Protein AF-Q01TP7-F1 (afdb_monomer)

Radius of gyration: 24.23 Å; Cα contacts (8 Å, |Δi|>4): 105; chains: 1; bounding box: 44×44×57 Å

Structure (mmCIF, N/CA/C/O backbone):
data_AF-Q01TP7-F1
#
_entry.id   AF-Q01TP7-F1
#
loop_
_atom_site.group_PDB
_atom_site.id
_atom_site.type_symbol
_atom_site.label_atom_id
_atom_site.label_alt_id
_atom_site.label_comp_id
_atom_site.label_asym_id
_atom_site.label_entity_id
_atom_site.label_seq_id
_atom_site.pdbx_PDB_ins_code
_atom_site.Cartn_x
_atom_site.Cartn_y
_atom_site.Cartn_z
_atom_site.occupancy
_atom_site.B_iso_or_equiv
_atom_site.auth_seq_id
_atom_site.auth_comp_id
_atom_site.auth_asym_id
_atom_site.auth_atom_id
_atom_site.pdbx_PDB_model_num
ATOM 1 N N . MET A 1 1 ? 13.431 8.227 10.861 1.00 66.69 1 MET A N 1
ATOM 2 C CA . MET A 1 1 ? 12.787 6.907 11.035 1.00 66.69 1 MET A CA 1
ATOM 3 C C . MET A 1 1 ? 12.420 6.393 9.653 1.00 66.69 1 MET A C 1
ATOM 5 O O . MET A 1 1 ? 11.859 7.187 8.902 1.00 66.69 1 MET A O 1
ATOM 9 N N . PRO A 1 2 ? 12.784 5.154 9.278 1.00 75.94 2 PRO A N 1
ATOM 10 C CA . PRO A 1 2 ? 12.404 4.605 7.983 1.00 75.94 2 PRO A CA 1
ATOM 11 C C . PRO A 1 2 ? 10.888 4.394 7.929 1.00 75.94 2 PRO A C 1
ATOM 13 O O . PRO A 1 2 ? 10.296 3.895 8.883 1.00 75.94 2 PRO A O 1
ATOM 16 N N . SER A 1 3 ? 10.268 4.821 6.833 1.00 82.00 3 SER A N 1
ATOM 17 C CA . SER A 1 3 ? 8.845 4.615 6.556 1.00 82.00 3 SER A CA 1
ATOM 18 C C . SER A 1 3 ? 8.682 3.475 5.560 1.00 82.00 3 SER A C 1
ATOM 20 O O . SER A 1 3 ? 9.583 3.215 4.757 1.00 82.00 3 SER A O 1
ATOM 22 N N . SER A 1 4 ? 7.543 2.789 5.623 1.00 88.38 4 SER A N 1
ATOM 23 C CA . SER A 1 4 ? 7.193 1.824 4.587 1.00 88.38 4 SER A CA 1
ATOM 24 C C . SER A 1 4 ? 6.818 2.589 3.320 1.00 88.38 4 SER A C 1
ATOM 26 O O . SER A 1 4 ? 6.060 3.557 3.362 1.00 88.38 4 SER A O 1
ATOM 28 N N . CYS A 1 5 ? 7.415 2.205 2.204 1.00 89.12 5 CYS A N 1
ATOM 29 C CA . CYS A 1 5 ? 7.288 2.862 0.919 1.00 89.12 5 CYS A CA 1
ATOM 30 C C . CYS A 1 5 ? 7.004 1.809 -0.145 1.00 89.12 5 CYS A C 1
ATOM 32 O O . CYS A 1 5 ? 7.598 0.734 -0.153 1.00 89.12 5 CYS A O 1
ATOM 34 N N . LYS A 1 6 ? 6.159 2.155 -1.105 1.00 90.88 6 LYS A N 1
ATOM 35 C CA . LYS A 1 6 ? 5.834 1.328 -2.252 1.00 90.88 6 LYS A CA 1
ATOM 36 C C . LYS A 1 6 ? 6.473 1.908 -3.510 1.00 90.88 6 LYS A C 1
ATOM 38 O O . LYS A 1 6 ? 6.091 2.984 -3.972 1.00 90.88 6 LYS A O 1
ATOM 43 N N . GLY A 1 7 ? 7.460 1.208 -4.055 1.00 89.12 7 GLY A N 1
ATOM 44 C CA . GLY A 1 7 ? 8.061 1.511 -5.351 1.00 89.12 7 GLY A CA 1
ATOM 45 C C . GLY A 1 7 ? 7.282 0.819 -6.464 1.00 89.12 7 GLY A C 1
ATOM 46 O O . GLY A 1 7 ? 6.994 -0.367 -6.356 1.00 89.12 7 GLY A O 1
ATOM 47 N N . SER A 1 8 ? 6.936 1.529 -7.533 1.00 89.56 8 SER A N 1
ATOM 48 C CA . SER A 1 8 ? 6.274 0.946 -8.702 1.00 89.56 8 SER A CA 1
ATOM 49 C C . SER A 1 8 ? 6.783 1.531 -10.010 1.00 89.56 8 SER A C 1
ATOM 51 O O . SER A 1 8 ? 7.096 2.721 -10.096 1.00 89.56 8 SER A O 1
ATOM 53 N N . PHE A 1 9 ? 6.843 0.701 -11.044 1.00 86.88 9 PHE A N 1
ATOM 54 C CA . PHE A 1 9 ? 7.092 1.137 -12.412 1.00 86.88 9 PHE A CA 1
ATOM 55 C C . PHE A 1 9 ? 6.200 0.349 -13.368 1.00 86.88 9 PHE A C 1
ATOM 57 O O . PHE A 1 9 ? 5.778 -0.765 -13.064 1.00 86.88 9 PHE A O 1
ATOM 64 N N . THR A 1 10 ? 5.900 0.945 -14.516 1.00 84.44 10 THR A N 1
ATOM 65 C CA . THR A 1 10 ? 5.171 0.275 -15.592 1.00 84.44 10 THR A CA 1
ATOM 66 C C . THR A 1 10 ? 6.160 -0.086 -16.683 1.00 84.44 10 THR A C 1
ATOM 68 O O . THR A 1 10 ? 6.968 0.754 -17.083 1.00 84.44 10 THR A O 1
ATOM 71 N N . ASP A 1 11 ? 6.119 -1.334 -17.125 1.00 80.94 11 ASP A N 1
ATOM 72 C CA . ASP A 1 11 ? 6.998 -1.824 -18.170 1.00 80.94 11 ASP A CA 1
ATOM 73 C C . ASP A 1 11 ? 6.483 -1.537 -19.591 1.00 80.94 11 ASP A C 1
ATOM 75 O O . ASP A 1 11 ? 5.431 -0.926 -19.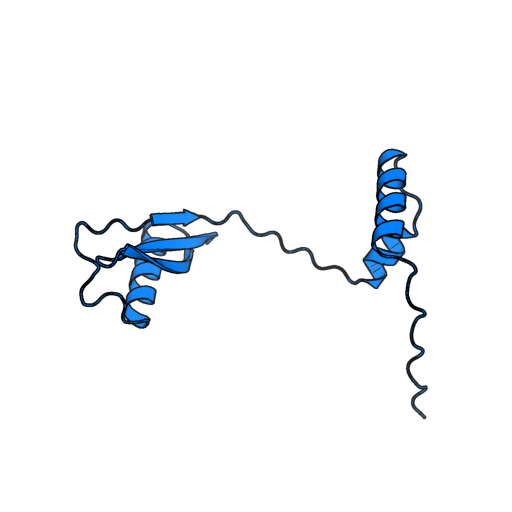791 1.00 80.94 11 ASP A O 1
ATOM 79 N N . THR A 1 12 ? 7.244 -1.969 -20.598 1.00 78.44 12 THR A N 1
ATOM 80 C CA . THR A 1 12 ? 6.921 -1.766 -22.018 1.00 78.44 12 THR A CA 1
ATOM 81 C C . THR A 1 12 ? 5.709 -2.566 -22.503 1.00 78.44 12 THR A C 1
ATOM 83 O O . THR A 1 12 ? 5.103 -2.180 -23.499 1.00 78.44 12 THR A O 1
ATOM 86 N N . ALA A 1 13 ? 5.325 -3.637 -21.806 1.00 81.88 13 ALA A N 1
ATOM 87 C CA . ALA A 1 13 ? 4.097 -4.392 -22.044 1.00 81.88 13 ALA A CA 1
ATOM 88 C C . ALA A 1 13 ? 2.883 -3.787 -21.307 1.00 81.88 13 ALA A C 1
ATOM 90 O O . ALA A 1 13 ? 1.772 -4.306 -21.414 1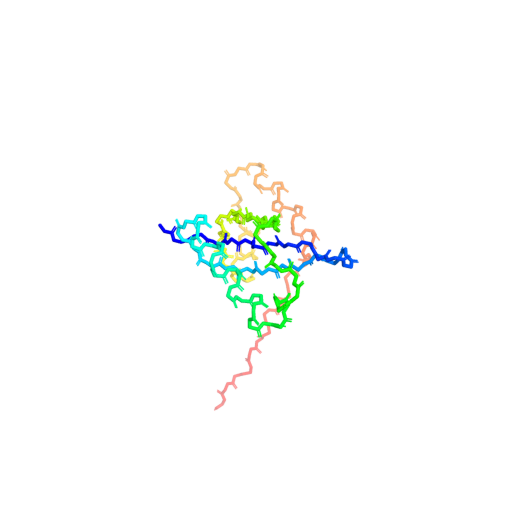.00 81.88 13 ALA A O 1
ATOM 91 N N . GLY A 1 14 ? 3.073 -2.685 -20.569 1.00 80.69 14 GLY A N 1
ATOM 92 C CA . GLY A 1 14 ? 2.025 -2.010 -19.808 1.00 80.69 14 GLY A CA 1
ATOM 93 C C . GLY A 1 14 ? 1.738 -2.642 -18.443 1.00 80.69 14 GLY A C 1
ATOM 94 O O . GLY A 1 14 ? 0.778 -2.241 -17.780 1.00 80.69 14 GLY A O 1
ATOM 95 N N . VAL A 1 15 ? 2.548 -3.602 -17.987 1.00 84.31 15 VAL A N 1
ATOM 96 C CA . VAL A 1 15 ? 2.359 -4.246 -16.680 1.00 84.31 15 VAL A CA 1
ATOM 97 C C . VAL A 1 15 ? 3.008 -3.393 -15.593 1.00 84.31 15 VAL A C 1
ATOM 99 O O . VAL A 1 15 ? 4.131 -2.912 -15.739 1.00 84.31 15 VAL A O 1
ATOM 102 N N . THR A 1 16 ? 2.287 -3.167 -14.492 1.00 87.31 16 THR A N 1
ATOM 103 C CA . THR A 1 16 ? 2.804 -2.396 -13.353 1.00 87.31 16 THR A CA 1
ATOM 104 C C . THR A 1 16 ? 3.397 -3.322 -12.304 1.00 87.31 16 THR A C 1
ATOM 106 O O . THR A 1 16 ? 2.678 -4.049 -11.619 1.00 87.31 16 THR A O 1
ATOM 109 N N . HIS A 1 17 ? 4.711 -3.238 -12.139 1.00 87.12 17 HIS A N 1
ATOM 110 C CA . HIS A 1 17 ? 5.460 -3.954 -11.115 1.00 87.12 17 HIS A CA 1
ATOM 111 C C . HIS A 1 17 ? 5.550 -3.105 -9.869 1.00 87.12 17 HIS A C 1
ATOM 113 O O . HIS A 1 17 ? 5.749 -1.892 -9.944 1.00 87.12 17 HIS A O 1
ATOM 119 N N . THR A 1 18 ? 5.384 -3.736 -8.713 1.00 90.69 18 THR A N 1
ATOM 120 C CA . THR A 1 18 ? 5.345 -3.025 -7.441 1.00 90.69 18 THR A CA 1
ATOM 121 C C . THR A 1 18 ? 6.083 -3.793 -6.355 1.00 90.69 18 THR A C 1
ATOM 123 O O . THR A 1 18 ? 5.965 -5.010 -6.268 1.00 90.69 18 THR A O 1
ATOM 126 N N . VAL A 1 19 ? 6.803 -3.067 -5.504 1.00 90.88 19 VAL A N 1
ATOM 127 C CA . VAL A 1 19 ? 7.559 -3.588 -4.365 1.00 90.88 19 VAL A CA 1
ATOM 128 C C . VAL A 1 19 ? 7.338 -2.708 -3.138 1.00 90.88 19 VAL A C 1
ATOM 130 O O . VAL A 1 19 ? 7.260 -1.487 -3.261 1.00 90.88 19 VAL A O 1
ATOM 133 N N . SER A 1 20 ? 7.261 -3.319 -1.957 1.00 91.75 20 SER A N 1
ATOM 134 C CA . SER A 1 20 ? 7.283 -2.607 -0.676 1.00 91.75 20 SER A CA 1
ATOM 135 C C . SER A 1 20 ? 8.690 -2.648 -0.077 1.00 91.75 20 SER A C 1
ATOM 137 O O . SER A 1 20 ? 9.302 -3.709 0.015 1.00 91.75 20 SER A O 1
ATOM 139 N N . VAL A 1 21 ? 9.203 -1.488 0.325 1.00 91.94 21 VAL A N 1
ATOM 140 C CA . VAL A 1 21 ? 10.533 -1.289 0.913 1.00 91.94 21 VAL A CA 1
ATOM 141 C C . VAL A 1 21 ? 10.425 -0.411 2.156 1.00 91.94 21 VAL A C 1
ATOM 143 O O . VAL A 1 21 ? 9.526 0.417 2.260 1.00 91.94 21 VAL A O 1
ATOM 146 N N . SER A 1 22 ? 11.357 -0.555 3.091 1.00 92.19 22 SER A N 1
ATOM 147 C CA . SER A 1 22 ? 11.477 0.347 4.241 1.00 92.19 22 SER A CA 1
ATOM 148 C C . SER A 1 22 ? 12.663 1.273 4.017 1.00 92.19 22 SER A C 1
ATOM 150 O O . SER A 1 22 ? 13.779 0.791 3.856 1.00 92.19 22 SER A O 1
ATOM 152 N N . ALA A 1 23 ? 12.434 2.586 3.999 1.00 90.44 23 ALA A N 1
ATOM 153 C CA . ALA A 1 23 ? 13.474 3.566 3.688 1.00 90.44 23 ALA A CA 1
ATOM 154 C C . ALA A 1 23 ? 13.293 4.870 4.471 1.00 90.44 23 ALA A C 1
ATOM 156 O O . ALA A 1 23 ? 12.176 5.291 4.770 1.00 90.44 23 ALA A O 1
ATOM 157 N N . ALA A 1 24 ? 14.398 5.534 4.791 1.00 88.62 24 ALA A N 1
ATOM 158 C CA . ALA A 1 24 ? 14.434 6.836 5.446 1.00 88.62 24 ALA A CA 1
ATOM 159 C C . ALA A 1 24 ? 14.436 8.014 4.456 1.00 88.62 24 ALA A C 1
ATOM 161 O O . ALA A 1 24 ? 14.262 9.157 4.879 1.00 88.62 24 ALA A O 1
ATOM 162 N N . SER A 1 25 ? 14.610 7.767 3.152 1.00 89.56 25 SER A N 1
ATOM 163 C CA . SER A 1 25 ? 14.557 8.802 2.112 1.00 89.56 25 SER A CA 1
ATOM 164 C C . SER A 1 25 ? 13.980 8.297 0.785 1.00 89.56 25 SER A C 1
ATOM 166 O O . SER A 1 25 ? 13.934 7.094 0.528 1.00 89.56 25 SER A O 1
ATOM 168 N N . LEU A 1 26 ? 13.589 9.232 -0.091 1.00 89.19 26 LEU A N 1
ATOM 169 C CA . LEU A 1 26 ? 13.136 8.930 -1.455 1.00 89.19 26 LEU A CA 1
ATOM 170 C C . LEU A 1 26 ? 14.196 8.159 -2.258 1.00 89.19 26 LEU A C 1
ATOM 172 O O . LEU A 1 26 ? 13.869 7.185 -2.930 1.00 89.19 26 LEU A O 1
ATOM 176 N N . TYR A 1 27 ? 15.458 8.589 -2.187 1.00 92.38 27 TYR A N 1
ATOM 177 C CA . TYR A 1 27 ? 16.548 7.973 -2.947 1.00 92.38 27 TYR A CA 1
ATOM 178 C C . TYR A 1 27 ? 16.891 6.576 -2.437 1.00 92.38 27 TYR A C 1
ATOM 180 O O . TYR A 1 27 ? 17.136 5.676 -3.235 1.00 92.38 27 TYR A O 1
ATOM 188 N N . GLU A 1 28 ? 16.847 6.373 -1.122 1.00 92.38 28 GLU A N 1
ATOM 189 C CA . GLU A 1 28 ? 17.013 5.050 -0.522 1.00 92.38 28 GLU A CA 1
ATOM 190 C C . GLU A 1 28 ? 15.864 4.115 -0.922 1.00 92.38 28 GLU A C 1
ATOM 192 O O . GLU A 1 28 ? 16.118 3.003 -1.375 1.00 92.38 28 GLU A O 1
ATOM 197 N N . ALA A 1 29 ? 14.610 4.584 -0.862 1.00 92.25 29 ALA A N 1
ATOM 198 C CA . ALA A 1 29 ? 13.454 3.818 -1.331 1.00 92.25 29 ALA A CA 1
ATOM 199 C C . ALA A 1 29 ? 13.586 3.441 -2.813 1.00 92.25 29 ALA A C 1
ATOM 201 O O . ALA A 1 29 ? 13.291 2.311 -3.197 1.00 92.25 29 ALA A O 1
ATOM 202 N N . ALA A 1 30 ? 14.055 4.374 -3.646 1.00 90.88 30 ALA A N 1
ATOM 203 C CA . ALA A 1 30 ? 14.276 4.136 -5.065 1.00 90.88 30 ALA A CA 1
ATOM 204 C C . ALA A 1 30 ? 15.376 3.092 -5.310 1.00 90.88 30 ALA A C 1
ATOM 206 O O . ALA A 1 30 ? 15.175 2.164 -6.092 1.00 90.88 30 ALA A O 1
ATOM 207 N N . ALA A 1 31 ? 16.513 3.208 -4.619 1.00 91.75 31 ALA A N 1
ATOM 208 C CA . ALA A 1 31 ? 17.623 2.268 -4.739 1.00 91.75 31 ALA A CA 1
ATOM 209 C C . ALA A 1 31 ? 17.224 0.854 -4.290 1.00 91.75 31 ALA A C 1
ATOM 211 O O . ALA A 1 31 ? 17.469 -0.108 -5.020 1.00 91.75 31 ALA A O 1
ATOM 212 N N . LEU A 1 32 ? 16.555 0.734 -3.137 1.00 92.81 32 LEU A N 1
ATOM 213 C CA . LEU A 1 32 ? 16.039 -0.539 -2.627 1.00 92.81 32 LEU A CA 1
ATOM 214 C C . LEU A 1 32 ? 14.984 -1.134 -3.564 1.00 92.81 32 LEU A C 1
ATOM 216 O O . LEU A 1 32 ? 15.026 -2.327 -3.855 1.00 92.81 32 LEU A O 1
ATOM 220 N N . GLY A 1 33 ? 14.079 -0.306 -4.092 1.00 90.75 33 GLY A N 1
ATOM 221 C CA . GLY A 1 33 ? 13.068 -0.747 -5.048 1.00 90.75 33 GLY A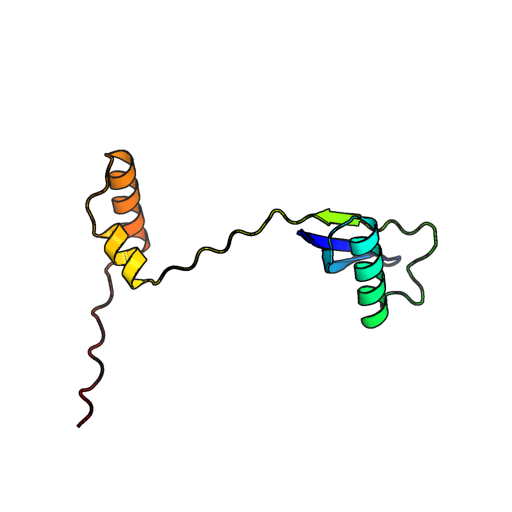 CA 1
ATOM 222 C C . GLY A 1 33 ? 13.692 -1.308 -6.327 1.00 90.75 33 GLY A C 1
ATOM 223 O O . GLY A 1 33 ? 13.348 -2.408 -6.747 1.00 90.75 33 GLY A O 1
ATOM 224 N N . ILE A 1 34 ? 14.663 -0.599 -6.916 1.00 88.56 34 ILE A N 1
ATOM 225 C CA . ILE A 1 34 ? 15.394 -1.065 -8.108 1.00 88.56 34 ILE A CA 1
ATOM 226 C C . ILE A 1 34 ? 16.166 -2.356 -7.814 1.00 88.56 34 ILE A C 1
ATOM 228 O O . ILE A 1 34 ? 16.163 -3.265 -8.645 1.00 88.56 34 ILE A O 1
ATOM 232 N N . ALA A 1 35 ? 16.820 -2.454 -6.654 1.00 90.06 35 ALA A N 1
ATOM 233 C CA . ALA A 1 35 ? 17.541 -3.659 -6.252 1.00 90.06 35 ALA A CA 1
ATOM 234 C C . ALA A 1 35 ? 16.606 -4.876 -6.161 1.00 90.06 35 ALA A C 1
ATOM 236 O O . ALA A 1 35 ? 16.937 -5.946 -6.672 1.00 90.06 35 ALA A O 1
ATOM 237 N N . GLU A 1 36 ? 15.413 -4.702 -5.594 1.00 90.00 36 GLU A N 1
ATOM 238 C CA . GLU A 1 36 ? 14.434 -5.780 -5.474 1.00 90.00 36 GLU A CA 1
ATOM 239 C C . GLU A 1 36 ? 13.833 -6.167 -6.832 1.00 90.00 36 GLU A C 1
ATOM 241 O O . GLU A 1 36 ? 13.711 -7.351 -7.147 1.00 90.00 36 GLU A O 1
ATOM 246 N N . PHE A 1 37 ? 13.552 -5.194 -7.703 1.00 87.06 37 PHE A N 1
ATOM 247 C CA . PHE A 1 37 ? 13.129 -5.492 -9.072 1.00 87.06 37 PHE A CA 1
ATOM 248 C C . PHE A 1 37 ? 14.202 -6.266 -9.854 1.00 87.06 37 PHE A C 1
ATOM 250 O O . PHE A 1 37 ? 13.862 -7.178 -10.611 1.00 87.06 37 PHE A O 1
ATOM 257 N N . ARG A 1 38 ? 15.494 -5.953 -9.655 1.00 85.69 38 ARG A N 1
ATOM 258 C CA . ARG A 1 38 ? 16.614 -6.712 -10.245 1.00 85.69 38 ARG A CA 1
ATOM 259 C C . ARG A 1 38 ? 16.637 -8.145 -9.735 1.00 85.69 38 ARG A C 1
ATOM 261 O O . ARG A 1 38 ? 16.753 -9.065 -10.538 1.00 85.69 38 ARG A O 1
ATOM 268 N N . ARG A 1 39 ? 16.468 -8.338 -8.424 1.00 85.56 39 ARG A N 1
ATOM 269 C CA . ARG A 1 39 ? 16.426 -9.662 -7.787 1.00 85.56 39 ARG A CA 1
ATOM 270 C C . ARG A 1 39 ? 15.315 -10.547 -8.358 1.00 85.56 39 ARG A C 1
ATOM 272 O O . ARG A 1 39 ? 15.503 -11.750 -8.498 1.00 85.56 39 ARG A O 1
ATOM 279 N N . CYS A 1 40 ? 14.180 -9.950 -8.706 1.00 82.38 40 CYS A N 1
ATOM 280 C CA . CYS A 1 40 ? 13.032 -10.644 -9.284 1.00 82.38 40 CYS A CA 1
ATOM 281 C C . CYS A 1 40 ? 13.101 -10.813 -10.816 1.00 82.38 40 CYS A C 1
ATOM 283 O O . CYS A 1 40 ? 12.162 -11.340 -11.403 1.00 82.38 40 CYS A O 1
ATOM 285 N N . GLY A 1 41 ? 14.189 -10.384 -11.470 1.00 78.62 41 GLY A N 1
ATOM 286 C CA . GLY A 1 41 ? 14.391 -10.557 -12.914 1.00 78.62 41 GLY A CA 1
ATOM 287 C C . GLY A 1 41 ? 13.651 -9.547 -13.799 1.00 78.62 41 GLY A C 1
ATOM 288 O O . GLY A 1 41 ? 13.589 -9.732 -15.010 1.00 78.62 41 GLY A O 1
ATOM 289 N N . PHE A 1 42 ? 13.115 -8.461 -13.234 1.00 71.88 42 PHE A N 1
ATOM 290 C CA . PHE A 1 42 ? 12.302 -7.488 -13.978 1.00 71.88 42 PHE A CA 1
ATOM 291 C C . PHE A 1 42 ? 13.109 -6.367 -14.662 1.00 71.88 42 PHE A C 1
ATOM 293 O O . PHE A 1 42 ? 12.523 -5.504 -15.309 1.00 71.88 42 PHE A O 1
ATOM 300 N N . VAL A 1 43 ? 14.440 -6.315 -14.503 1.00 62.75 43 VAL A N 1
ATOM 301 C CA . VAL A 1 43 ? 15.213 -5.076 -14.762 1.00 62.75 43 VAL A CA 1
ATOM 302 C C . VAL A 1 43 ? 16.202 -5.156 -15.923 1.00 62.75 43 VAL A C 1
ATOM 304 O O . VAL A 1 43 ? 16.605 -4.108 -16.419 1.00 62.75 43 VAL A O 1
ATOM 307 N N . GLU A 1 44 ? 16.545 -6.339 -16.431 1.00 58.44 44 GLU A N 1
ATOM 308 C CA . GLU A 1 44 ? 17.606 -6.458 -17.449 1.00 58.44 44 GLU A CA 1
ATOM 309 C C . GLU A 1 44 ? 17.248 -5.779 -18.793 1.00 58.44 44 GLU A C 1
ATOM 311 O O . GLU A 1 44 ? 18.148 -5.389 -19.528 1.00 58.44 44 GLU A O 1
ATOM 316 N N . ALA A 1 45 ? 15.959 -5.542 -19.092 1.00 54.66 45 ALA A N 1
ATOM 317 C CA . ALA A 1 45 ? 15.522 -4.904 -20.346 1.00 54.66 45 ALA A CA 1
ATOM 318 C C . ALA A 1 45 ? 14.593 -3.674 -20.195 1.00 54.66 45 ALA A C 1
ATOM 320 O O . ALA A 1 45 ? 14.219 -3.077 -21.202 1.00 54.66 45 ALA A O 1
ATOM 321 N N . MET A 1 46 ? 14.187 -3.284 -18.976 1.00 58.88 46 MET A N 1
ATOM 322 C CA . MET A 1 46 ? 13.020 -2.391 -18.780 1.00 58.88 46 MET A CA 1
ATOM 323 C C . MET A 1 46 ? 13.284 -1.093 -17.997 1.00 58.88 46 MET A C 1
ATOM 325 O O . MET A 1 46 ? 12.459 -0.175 -18.041 1.00 58.88 46 MET A O 1
ATOM 329 N N . VAL A 1 47 ? 14.424 -0.961 -17.307 1.00 65.25 47 VAL A N 1
ATOM 330 C CA . VAL A 1 47 ? 14.743 0.247 -16.520 1.00 65.25 47 VAL A CA 1
ATOM 331 C C . VAL A 1 47 ? 15.896 1.007 -17.170 1.00 65.25 47 VAL A C 1
ATOM 333 O O . VAL A 1 47 ? 17.066 0.756 -16.893 1.00 65.25 47 VAL A O 1
ATOM 336 N N . GLY A 1 48 ? 15.552 1.939 -18.058 1.00 70.25 48 GLY A N 1
ATOM 337 C CA . GLY A 1 48 ? 16.490 2.890 -18.646 1.00 70.25 48 GLY A CA 1
ATOM 338 C C . GLY A 1 48 ? 16.584 4.195 -17.840 1.00 70.25 48 GLY A C 1
ATOM 339 O O . GLY A 1 48 ? 15.792 4.417 -16.920 1.00 70.25 48 GLY A O 1
ATOM 340 N N . PRO A 1 49 ? 17.495 5.113 -18.214 1.00 74.50 49 PRO A N 1
ATOM 341 C CA . PRO A 1 49 ? 17.665 6.412 -17.547 1.00 74.50 49 PRO A CA 1
ATOM 342 C C . PRO A 1 49 ? 16.401 7.288 -17.531 1.00 74.50 49 PRO A C 1
ATOM 344 O O . PRO A 1 49 ? 16.281 8.194 -16.714 1.00 74.50 49 PRO A O 1
ATOM 347 N N . THR A 1 50 ? 15.463 7.032 -18.444 1.00 79.12 50 THR A N 1
ATOM 348 C CA . THR A 1 50 ? 14.201 7.769 -18.590 1.00 79.12 50 THR A CA 1
ATOM 349 C C . THR A 1 50 ? 13.001 7.054 -17.961 1.00 79.12 50 THR A C 1
ATOM 351 O O . THR A 1 50 ? 11.896 7.605 -17.960 1.00 79.12 50 THR A O 1
ATOM 354 N N . THR A 1 51 ? 13.182 5.845 -17.414 1.00 80.12 51 THR A N 1
ATOM 355 C CA . THR A 1 51 ? 12.102 5.085 -16.776 1.00 80.12 51 THR A CA 1
ATOM 356 C C . THR A 1 51 ? 11.643 5.803 -15.508 1.00 80.12 51 THR A C 1
ATOM 358 O O . THR A 1 51 ? 12.428 6.077 -14.602 1.00 80.12 51 THR A O 1
ATOM 361 N N . ARG A 1 52 ? 10.342 6.107 -15.420 1.00 83.19 52 ARG A N 1
ATOM 362 C CA . ARG A 1 52 ? 9.766 6.757 -14.237 1.00 83.19 52 ARG A CA 1
ATOM 363 C C . ARG A 1 52 ? 9.471 5.725 -13.158 1.00 83.19 52 ARG A C 1
ATOM 365 O O . ARG A 1 52 ? 8.531 4.944 -13.288 1.00 83.19 52 ARG A O 1
ATOM 372 N N . LEU A 1 53 ? 10.226 5.790 -12.068 1.00 87.31 53 LEU A N 1
ATOM 373 C CA . LEU A 1 53 ? 9.915 5.076 -10.837 1.00 87.31 53 LEU A CA 1
ATOM 374 C C . LEU A 1 53 ? 8.991 5.934 -9.966 1.00 87.31 53 LEU A C 1
ATOM 376 O O . LEU A 1 53 ? 9.341 7.051 -9.583 1.00 87.31 53 LEU A O 1
ATOM 380 N N . LYS A 1 54 ? 7.810 5.412 -9.640 1.00 89.56 54 LYS A N 1
ATOM 381 C CA . LYS A 1 54 ? 6.890 6.028 -8.682 1.00 89.56 54 LYS A CA 1
ATOM 382 C C . LYS A 1 54 ? 7.178 5.473 -7.294 1.00 89.56 54 LYS A C 1
ATOM 384 O O . LYS A 1 54 ? 7.110 4.264 -7.097 1.00 89.56 54 LYS A O 1
ATOM 389 N N . VAL A 1 55 ? 7.449 6.349 -6.334 1.00 90.12 55 VAL A N 1
ATOM 390 C CA . VAL A 1 55 ? 7.610 5.984 -4.922 1.00 90.12 55 VAL A CA 1
ATOM 391 C C . VAL A 1 55 ? 6.467 6.611 -4.138 1.00 90.12 55 VAL A C 1
ATOM 393 O O . VAL A 1 55 ? 6.345 7.833 -4.088 1.00 90.12 55 VAL A O 1
ATOM 396 N N . ALA A 1 56 ? 5.619 5.777 -3.549 1.00 88.12 56 ALA A N 1
ATOM 397 C CA . ALA A 1 56 ? 4.551 6.200 -2.656 1.00 88.12 56 ALA A CA 1
ATOM 398 C C . ALA A 1 56 ? 4.951 5.878 -1.216 1.00 88.12 56 ALA A C 1
ATOM 400 O O . ALA A 1 56 ? 5.315 4.745 -0.924 1.00 88.12 56 ALA A O 1
ATOM 401 N N . VAL A 1 57 ? 4.891 6.853 -0.314 1.00 83.44 57 VAL A N 1
ATOM 402 C CA . VAL A 1 57 ? 5.090 6.598 1.118 1.00 83.44 57 VAL A CA 1
ATOM 403 C C . VAL A 1 57 ? 3.777 6.065 1.680 1.00 83.44 57 VAL A C 1
ATOM 405 O O . VAL A 1 57 ? 2.739 6.713 1.536 1.00 83.44 57 VAL A O 1
ATOM 408 N N . GLU A 1 58 ? 3.806 4.884 2.288 1.00 80.56 58 GLU A N 1
ATOM 409 C CA . GLU A 1 58 ? 2.649 4.346 2.995 1.00 80.56 58 GLU A CA 1
ATOM 410 C C . GLU A 1 58 ? 2.544 5.069 4.342 1.00 80.56 58 GLU A C 1
ATOM 412 O O . GLU A 1 58 ? 3.536 5.236 5.059 1.00 80.56 58 GLU A O 1
ATOM 417 N N . ALA A 1 59 ? 1.345 5.562 4.669 1.00 72.06 59 ALA A N 1
ATOM 418 C CA . ALA A 1 59 ? 1.102 6.190 5.963 1.00 72.06 59 ALA A CA 1
ATOM 419 C C . ALA A 1 59 ? 1.513 5.217 7.083 1.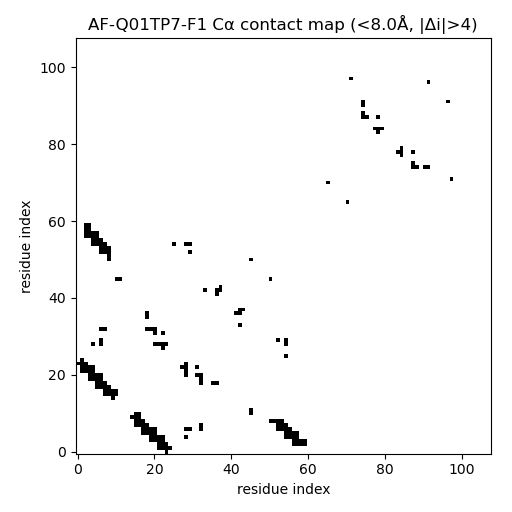00 72.06 59 ALA A C 1
ATOM 421 O O . ALA A 1 59 ? 1.336 4.007 6.911 1.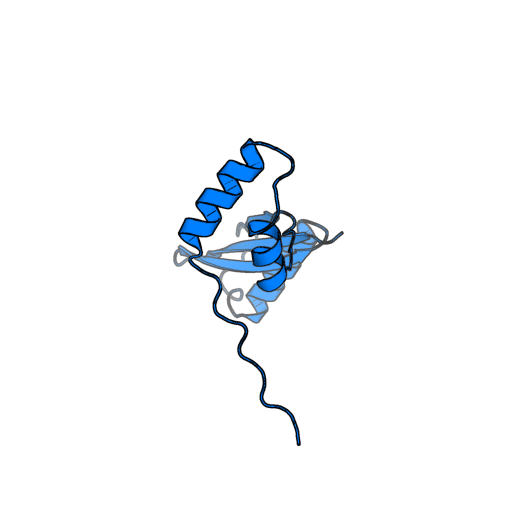00 72.06 59 ALA A O 1
ATOM 422 N N . PRO A 1 60 ? 2.051 5.703 8.218 1.00 65.44 60 PRO A N 1
ATOM 423 C CA . PRO A 1 60 ? 2.464 4.829 9.308 1.00 65.44 60 PRO A CA 1
ATOM 424 C C . PRO A 1 60 ? 1.292 3.934 9.719 1.00 65.44 60 PRO A C 1
ATOM 426 O O . PRO A 1 60 ? 0.296 4.401 10.277 1.00 65.44 60 PRO A O 1
ATOM 429 N N . ALA A 1 61 ? 1.397 2.642 9.406 1.00 65.50 61 ALA A N 1
ATOM 430 C CA . ALA A 1 61 ? 0.390 1.667 9.775 1.00 65.50 61 ALA A CA 1
ATOM 431 C C . ALA A 1 61 ? 0.458 1.489 11.293 1.00 65.50 61 ALA A C 1
ATOM 433 O O . ALA A 1 61 ? 1.427 0.953 11.829 1.00 65.50 61 ALA A O 1
ATOM 434 N N . THR A 1 62 ? -0.553 1.992 11.999 1.00 72.94 62 THR A N 1
ATOM 435 C CA . THR A 1 62 ? -0.673 1.739 13.433 1.00 72.94 62 THR A CA 1
ATOM 436 C C . THR A 1 62 ? -1.382 0.407 13.613 1.00 72.94 62 THR A C 1
ATOM 438 O O . THR A 1 62 ? -2.587 0.297 13.387 1.00 72.94 62 THR A O 1
ATOM 441 N N . THR A 1 63 ? -0.629 -0.616 14.003 1.00 75.44 63 THR A N 1
ATOM 442 C CA . THR A 1 63 ? -1.196 -1.919 14.350 1.00 75.44 63 THR A CA 1
ATOM 443 C C . THR A 1 63 ? -1.669 -1.886 15.798 1.00 75.44 63 THR A C 1
ATOM 445 O O . THR A 1 63 ? -0.878 -1.671 16.716 1.00 75.44 63 THR A O 1
ATOM 448 N N . HIS A 1 64 ? -2.965 -2.109 16.009 1.00 79.75 64 HIS A N 1
ATOM 449 C CA . HIS A 1 64 ? -3.541 -2.308 17.334 1.00 79.75 64 HIS A CA 1
ATOM 450 C C . HIS A 1 64 ? -3.962 -3.764 17.489 1.00 79.75 64 HIS A C 1
ATOM 452 O O . HIS A 1 64 ? -4.813 -4.252 16.748 1.00 79.75 64 HIS A O 1
ATOM 458 N N . GLU A 1 65 ? -3.395 -4.444 18.478 1.00 87.44 65 GLU A N 1
ATOM 459 C CA . GLU A 1 65 ? -3.767 -5.813 18.818 1.00 87.44 65 GLU A CA 1
ATOM 460 C C . GLU A 1 65 ? -4.673 -5.822 20.052 1.00 87.44 65 GLU A C 1
ATOM 462 O O . GLU A 1 65 ? -4.394 -5.183 21.070 1.00 87.44 65 GLU A O 1
ATOM 467 N N . LEU A 1 66 ? -5.775 -6.567 19.977 1.00 91.44 66 LEU A N 1
ATOM 468 C CA . LEU A 1 66 ? -6.627 -6.850 21.125 1.00 91.44 66 LEU A CA 1
ATOM 469 C C . LEU A 1 66 ? -7.194 -8.264 21.032 1.00 91.44 66 LEU A C 1
ATOM 471 O O . LEU A 1 66 ? -7.451 -8.785 19.949 1.00 91.44 66 LEU A O 1
ATOM 475 N N . THR A 1 67 ? -7.415 -8.894 22.183 1.00 91.12 67 THR A N 1
ATOM 476 C CA . THR A 1 67 ? -8.062 -10.206 22.213 1.00 91.12 67 THR A CA 1
ATOM 477 C C . THR A 1 67 ? -9.565 -10.056 22.000 1.00 91.12 67 THR A C 1
ATOM 479 O O . THR A 1 67 ? -10.176 -9.081 22.449 1.00 91.12 67 THR A O 1
ATOM 482 N N . ILE A 1 68 ? -10.196 -11.065 21.394 1.00 89.12 68 ILE A N 1
ATOM 483 C CA . ILE A 1 68 ? -11.661 -11.113 21.254 1.00 89.12 68 ILE A CA 1
ATOM 484 C C . ILE A 1 68 ? -12.350 -11.029 22.624 1.00 89.12 68 ILE A C 1
ATOM 486 O O . ILE A 1 68 ? -13.378 -10.373 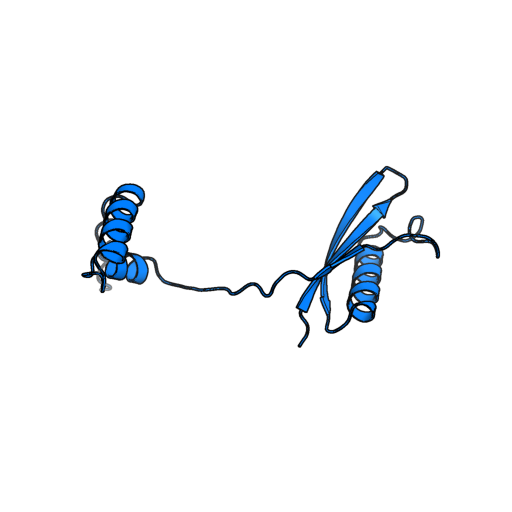22.758 1.00 89.12 68 ILE A O 1
ATOM 490 N N . ALA A 1 69 ? -11.749 -11.605 23.671 1.00 86.81 69 ALA A N 1
ATOM 491 C CA . ALA A 1 69 ? -12.247 -11.479 25.040 1.00 86.81 69 ALA A CA 1
ATOM 492 C C . ALA A 1 69 ? -12.287 -10.015 25.518 1.00 86.81 69 ALA A C 1
ATOM 494 O O . ALA A 1 69 ? -13.265 -9.593 26.131 1.00 86.81 69 ALA A O 1
ATOM 495 N N . LYS A 1 70 ? -11.259 -9.219 25.195 1.00 89.88 70 LYS A N 1
ATOM 496 C CA . LYS A 1 70 ? -11.187 -7.792 25.544 1.00 89.88 70 LYS A CA 1
ATOM 497 C C . LYS A 1 70 ? -12.191 -6.964 24.738 1.00 89.88 70 LYS A C 1
ATOM 499 O O . LYS A 1 70 ? 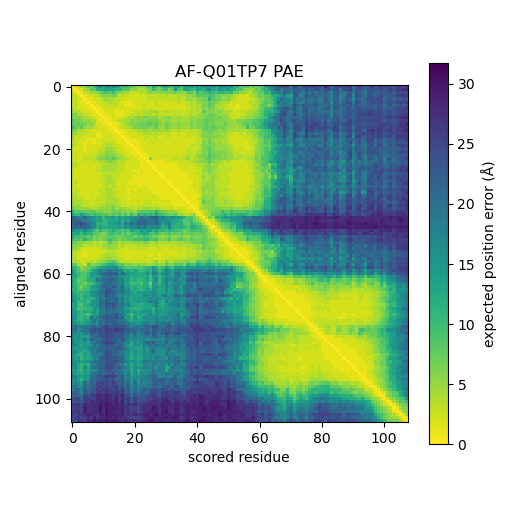-12.806 -6.061 25.299 1.00 89.88 70 LYS A O 1
ATOM 504 N N . LEU A 1 71 ? -12.407 -7.312 23.464 1.00 91.88 71 LEU A N 1
ATOM 505 C CA . LEU A 1 71 ? -13.467 -6.724 22.638 1.00 91.88 71 LEU A CA 1
ATOM 506 C C . LEU A 1 71 ? -14.849 -6.982 23.243 1.00 91.88 71 LEU A C 1
ATOM 508 O O . LEU A 1 71 ? -15.625 -6.048 23.415 1.00 91.88 71 LEU A O 1
ATOM 512 N N . ARG A 1 72 ? -15.141 -8.240 23.594 1.00 90.06 72 ARG A N 1
ATOM 513 C CA . ARG A 1 72 ? -16.419 -8.641 24.196 1.00 90.06 72 ARG A CA 1
ATOM 514 C C . ARG A 1 72 ? -16.645 -7.939 25.532 1.00 90.06 72 ARG A C 1
ATOM 516 O O . ARG A 1 72 ? -17.659 -7.274 25.682 1.00 90.06 72 ARG A O 1
ATOM 523 N N . ALA A 1 73 ? -15.661 -7.954 26.431 1.00 89.94 73 ALA A N 1
ATOM 524 C CA . ALA A 1 73 ? -15.744 -7.229 27.699 1.00 89.94 73 ALA A CA 1
ATOM 525 C C . ALA A 1 73 ? -15.977 -5.718 27.501 1.00 89.94 73 ALA A C 1
ATOM 527 O O . ALA A 1 73 ? -16.759 -5.102 28.226 1.00 89.94 73 ALA A O 1
ATOM 528 N N . TRP A 1 74 ? -15.341 -5.109 26.494 1.00 92.69 74 TRP A N 1
ATOM 529 C CA . TRP A 1 74 ? -15.591 -3.709 26.162 1.00 92.69 74 TRP A CA 1
ATOM 530 C C . TRP A 1 74 ? -17.018 -3.486 25.654 1.00 92.69 74 TRP A C 1
ATOM 532 O O . TRP A 1 74 ? -17.680 -2.568 26.137 1.00 92.69 74 TRP A O 1
ATOM 542 N N . LEU A 1 75 ? -17.520 -4.329 24.751 1.00 91.94 75 LEU A N 1
ATOM 543 C CA . LEU A 1 75 ? -18.906 -4.267 24.278 1.00 91.94 75 LEU A CA 1
ATOM 544 C C . LEU A 1 75 ? -19.909 -4.456 25.420 1.00 91.94 75 LEU A C 1
ATOM 546 O O . LEU A 1 75 ? -20.933 -3.774 25.432 1.00 91.94 75 LEU A O 1
ATOM 550 N N . ASP A 1 76 ? -19.596 -5.335 26.376 1.00 88.69 76 ASP A N 1
ATOM 551 C CA . ASP A 1 76 ? -20.435 -5.679 27.525 1.00 88.69 76 ASP A CA 1
ATOM 552 C C . ASP A 1 76 ? -20.474 -4.595 28.611 1.00 88.69 76 ASP A C 1
ATOM 554 O O . ASP A 1 76 ? -21.445 -4.513 29.361 1.00 88.69 76 ASP A O 1
ATOM 558 N N . SER A 1 77 ? -19.462 -3.728 28.658 1.00 88.75 77 SER A N 1
ATOM 559 C CA . SER A 1 77 ? -19.357 -2.652 29.648 1.00 88.75 77 SER A CA 1
ATOM 560 C C . SER A 1 77 ? -20.204 -1.417 29.322 1.00 88.75 77 SER A C 1
ATOM 562 O O . SER A 1 77 ? -20.350 -1.012 28.160 1.00 88.75 77 SER A O 1
ATOM 564 N N . SER A 1 78 ? -20.663 -0.736 30.377 1.00 86.81 78 SER A N 1
ATOM 565 C CA . SER A 1 78 ? -21.272 0.591 30.276 1.00 86.81 78 SER A CA 1
ATOM 566 C C . SER A 1 78 ? -20.297 1.582 29.634 1.00 86.81 78 SER A C 1
ATOM 568 O O . SER A 1 78 ? -19.128 1.694 29.997 1.00 86.81 78 SER A O 1
ATOM 570 N N . GLY A 1 79 ? -20.775 2.265 28.610 1.00 84.75 79 GLY A N 1
ATOM 571 C CA . GLY A 1 79 ? -20.057 3.257 27.823 1.00 84.75 79 GLY A CA 1
ATOM 572 C C . GLY A 1 79 ? -20.056 4.581 28.557 1.00 84.75 79 GLY A C 1
ATOM 573 O O . GLY A 1 79 ? -20.993 4.910 29.280 1.00 84.75 79 GLY A O 1
ATOM 574 N N . LYS A 1 80 ? -18.992 5.350 28.365 1.00 86.56 80 LYS A N 1
ATOM 575 C CA . LYS A 1 80 ? -18.757 6.591 29.106 1.00 86.56 80 LYS A CA 1
ATOM 576 C C . LYS A 1 80 ? -19.643 7.735 28.618 1.00 86.56 80 LYS A C 1
ATOM 578 O O . LYS A 1 80 ? -19.777 8.742 29.302 1.00 86.56 80 LYS A O 1
ATOM 583 N N . THR A 1 81 ? -20.234 7.591 27.432 1.00 90.94 81 THR A N 1
ATOM 584 C CA . THR A 1 81 ? -21.138 8.573 26.825 1.00 90.94 81 THR A CA 1
ATOM 585 C C . THR A 1 81 ? -22.348 7.880 26.186 1.00 90.94 81 THR A C 1
ATOM 587 O O . THR A 1 81 ? -22.224 6.732 25.745 1.00 90.94 81 THR A O 1
ATOM 590 N N . PRO A 1 82 ? -23.500 8.569 26.047 1.00 90.06 82 PRO A N 1
ATOM 591 C CA . PRO A 1 82 ? -24.661 8.026 25.334 1.00 90.06 82 PRO A CA 1
ATOM 592 C C . PRO A 1 82 ? -24.331 7.593 23.899 1.00 90.06 82 PRO A C 1
ATOM 594 O O . PRO A 1 82 ? -24.812 6.567 23.425 1.00 90.06 82 PRO A O 1
ATOM 597 N N . ARG A 1 83 ? -23.442 8.333 23.221 1.00 91.56 83 ARG A N 1
ATOM 598 C CA . ARG A 1 83 ? -22.972 8.001 21.870 1.00 91.56 83 ARG A CA 1
ATOM 599 C C . ARG A 1 83 ? -22.177 6.697 21.842 1.00 91.56 83 ARG A C 1
ATOM 601 O O . ARG A 1 83 ? -22.419 5.862 20.978 1.00 91.56 83 ARG A O 1
ATOM 608 N N . GLU A 1 84 ? -21.251 6.508 22.781 1.00 91.25 84 GLU A N 1
ATOM 609 C CA . GLU A 1 84 ? -20.502 5.250 22.898 1.00 91.25 84 GLU A CA 1
ATOM 610 C C . GLU A 1 84 ? -21.449 4.076 23.177 1.00 91.25 84 GLU A C 1
ATOM 612 O O . GLU A 1 84 ? -21.260 2.989 22.638 1.00 91.25 84 GLU A O 1
ATOM 617 N N . GLN A 1 85 ? -22.498 4.293 23.974 1.00 92.00 85 GLN A N 1
ATOM 618 C CA . GLN A 1 85 ? -23.508 3.269 24.230 1.00 92.00 85 GLN A CA 1
ATOM 619 C C . GLN A 1 85 ? -24.299 2.871 22.994 1.00 92.00 85 GLN A C 1
ATOM 621 O O . GLN A 1 85 ? -24.386 1.677 22.717 1.00 92.00 85 GLN A O 1
ATOM 626 N N . ALA A 1 86 ? -24.784 3.831 22.209 1.00 91.88 86 ALA A N 1
ATOM 627 C CA . ALA A 1 86 ? -25.462 3.530 20.951 1.00 91.88 86 ALA A CA 1
ATOM 628 C C . ALA A 1 86 ? -24.565 2.722 19.991 1.00 91.88 86 ALA A C 1
ATOM 630 O O . ALA A 1 86 ? -25.014 1.744 19.396 1.00 91.88 86 ALA A O 1
ATOM 631 N N . VAL A 1 87 ? -23.274 3.072 19.900 1.00 92.50 87 VAL A N 1
ATOM 632 C CA . VAL A 1 87 ? -22.301 2.331 19.078 1.00 92.50 87 VAL A CA 1
ATOM 633 C C . VAL A 1 87 ? -22.112 0.899 19.584 1.00 92.50 87 VAL A C 1
ATOM 635 O O . VAL A 1 87 ? -22.146 -0.037 18.788 1.00 92.50 87 VAL A O 1
ATOM 638 N N . LYS A 1 88 ? -21.943 0.697 20.897 1.00 92.69 88 LYS A N 1
ATOM 639 C CA . LYS A 1 88 ? -21.785 -0.649 21.469 1.00 92.69 88 LYS A CA 1
ATOM 640 C C . LYS A 1 88 ? -23.015 -1.526 21.243 1.00 92.69 88 LYS A C 1
ATOM 642 O O . LYS A 1 88 ? -22.845 -2.711 20.979 1.00 92.69 88 LYS A O 1
ATOM 647 N N . VAL A 1 89 ? -24.222 -0.963 21.328 1.00 90.12 89 VAL A N 1
ATOM 648 C CA . VAL A 1 89 ? -25.469 -1.697 21.059 1.00 90.12 89 VAL A CA 1
ATOM 649 C C . VAL A 1 89 ? -25.480 -2.212 19.619 1.00 90.12 89 VAL A C 1
ATOM 651 O O . VAL A 1 89 ? -25.568 -3.422 19.428 1.00 90.12 89 VAL A O 1
ATOM 654 N N . GLY A 1 90 ? -25.254 -1.343 18.628 1.00 92.44 90 GLY A N 1
ATOM 655 C CA . GLY A 1 90 ? -25.229 -1.764 17.222 1.00 92.44 90 GLY A CA 1
ATOM 656 C C . GLY A 1 90 ? -24.127 -2.786 16.912 1.00 92.44 90 GLY A C 1
ATOM 657 O O . GLY A 1 90 ? -24.343 -3.756 16.191 1.00 92.44 90 GLY A O 1
ATOM 658 N N . LEU A 1 91 ? -22.940 -2.640 17.513 1.00 93.62 91 LEU A N 1
ATOM 659 C CA . LEU A 1 91 ? -21.849 -3.605 17.322 1.00 93.62 91 LEU A CA 1
ATOM 660 C C . LEU A 1 91 ? -22.149 -4.986 17.929 1.00 93.62 91 LEU A C 1
ATOM 662 O O . LEU A 1 91 ? -21.659 -5.993 17.417 1.00 93.62 91 LEU A O 1
ATOM 666 N N . ARG A 1 92 ? -22.949 -5.060 19.000 1.00 90.69 92 ARG A N 1
ATOM 667 C CA . ARG A 1 92 ? -23.375 -6.339 19.596 1.00 90.69 92 ARG A CA 1
ATOM 668 C C . ARG A 1 92 ? -24.357 -7.082 18.700 1.00 90.69 92 ARG A C 1
ATOM 670 O O . ARG A 1 92 ? -24.280 -8.305 18.636 1.00 90.69 92 ARG A O 1
ATOM 677 N N . GLU A 1 93 ? -25.212 -6.363 17.977 1.00 89.88 93 GLU A N 1
ATOM 678 C CA . GLU A 1 93 ? -26.108 -6.955 16.978 1.00 89.88 93 GLU A CA 1
ATOM 679 C C . GLU A 1 93 ? -25.312 -7.560 15.814 1.00 89.88 93 GLU A C 1
ATOM 681 O O . GLU A 1 93 ? -25.563 -8.698 15.426 1.00 89.88 93 GLU A O 1
ATOM 686 N N . VAL A 1 94 ? -24.284 -6.853 15.327 1.00 92.56 94 VAL A N 1
ATOM 687 C CA . VAL A 1 94 ? -23.410 -7.334 14.239 1.00 92.56 94 VAL A CA 1
ATOM 688 C C . VAL A 1 94 ? -22.605 -8.573 14.645 1.00 92.56 94 VAL A C 1
ATOM 690 O O . VAL A 1 94 ? -22.442 -9.498 13.853 1.00 92.56 94 VAL A O 1
ATOM 693 N N . LEU A 1 95 ? -22.080 -8.605 15.873 1.00 88.44 95 LEU A N 1
ATOM 694 C CA . LEU A 1 95 ? -21.212 -9.691 16.346 1.00 88.44 95 LEU A CA 1
ATOM 695 C C . LEU A 1 95 ? -21.971 -10.898 16.913 1.00 88.44 95 LEU A C 1
ATOM 697 O O . LEU A 1 95 ? -21.340 -11.913 17.226 1.00 88.44 95 LEU A O 1
ATOM 701 N N . GLY A 1 96 ? -23.287 -10.784 17.103 1.00 84.75 96 GLY A N 1
ATOM 702 C CA . GLY A 1 96 ? -24.114 -11.814 17.724 1.00 84.75 96 GLY A CA 1
ATOM 703 C C . GLY A 1 96 ? -23.722 -12.141 19.176 1.00 84.75 96 GLY A C 1
ATOM 704 O O . GLY A 1 96 ? -22.839 -11.500 19.765 1.00 84.75 96 GLY A O 1
ATOM 705 N N . PRO A 1 97 ? -24.370 -13.145 19.792 1.00 78.44 97 PRO A N 1
ATOM 706 C CA . PRO A 1 97 ? -24.081 -13.556 21.162 1.00 78.44 97 PRO A CA 1
ATOM 707 C C . PRO A 1 97 ? -22.654 -14.105 21.307 1.00 78.44 97 PRO A C 1
ATOM 709 O O . PRO A 1 97 ? -22.098 -14.717 20.396 1.00 78.44 97 PRO A O 1
ATOM 712 N N . ASN A 1 98 ? -22.043 -13.881 22.473 1.00 72.50 98 ASN A N 1
ATOM 713 C CA . ASN A 1 98 ? -20.718 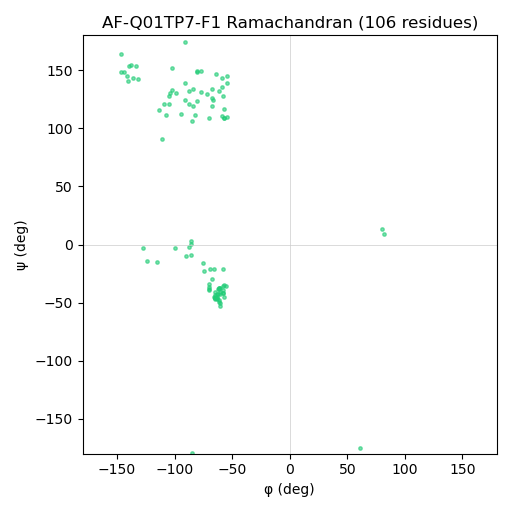-14.416 22.774 1.00 72.50 98 ASN A CA 1
ATOM 714 C C . ASN A 1 98 ? -20.796 -15.952 22.897 1.00 72.50 98 ASN A C 1
ATOM 716 O O . ASN A 1 98 ? -21.616 -16.431 23.686 1.00 72.50 98 ASN A O 1
ATOM 720 N N . PRO A 1 99 ? -19.982 -16.733 22.161 1.00 66.88 99 PRO A N 1
ATOM 721 C CA . PRO A 1 99 ? -19.955 -18.179 22.338 1.00 66.88 99 PRO A CA 1
ATOM 722 C C . PRO A 1 99 ? -19.580 -18.539 23.785 1.00 66.88 99 PRO A C 1
ATOM 724 O O . PRO A 1 99 ? -18.748 -17.855 24.394 1.00 66.88 99 PRO A O 1
ATOM 727 N N . PRO A 1 100 ? -20.181 -19.599 24.356 1.00 62.59 100 PRO A N 1
ATOM 728 C CA . PRO A 1 100 ? -19.842 -20.040 25.700 1.00 62.59 100 PRO A CA 1
ATOM 729 C C . PRO A 1 100 ? -18.356 -20.391 25.746 1.00 62.59 100 PRO A C 1
ATOM 731 O O . PRO A 1 100 ? -17.835 -21.041 24.840 1.00 62.59 100 PRO A O 1
ATOM 734 N N . ALA A 1 101 ? -17.667 -19.951 26.801 1.00 63.19 101 ALA A N 1
ATOM 735 C CA . ALA A 1 101 ? -16.274 -20.305 27.014 1.00 63.19 101 ALA A CA 1
ATOM 736 C C . ALA A 1 101 ? -16.161 -21.835 27.050 1.00 63.19 101 ALA A C 1
ATOM 738 O O . ALA A 1 101 ? -16.632 -22.474 27.994 1.00 63.19 101 ALA A O 1
ATOM 739 N N . THR A 1 102 ? -15.573 -22.431 26.011 1.00 62.19 102 THR A N 1
ATOM 740 C CA . THR A 1 102 ? -15.279 -23.863 25.989 1.00 62.19 102 THR A CA 1
ATOM 741 C C . THR A 1 102 ? -14.398 -24.163 27.196 1.00 62.19 102 THR A C 1
ATOM 743 O O . THR A 1 102 ? -13.239 -23.749 27.244 1.00 62.19 102 THR A O 1
ATOM 746 N N . ARG A 1 103 ? -14.956 -24.847 28.203 1.00 58.25 103 ARG A N 1
ATOM 747 C CA . ARG A 1 103 ? -14.186 -25.366 29.338 1.00 58.25 103 ARG A CA 1
ATOM 748 C C . ARG A 1 103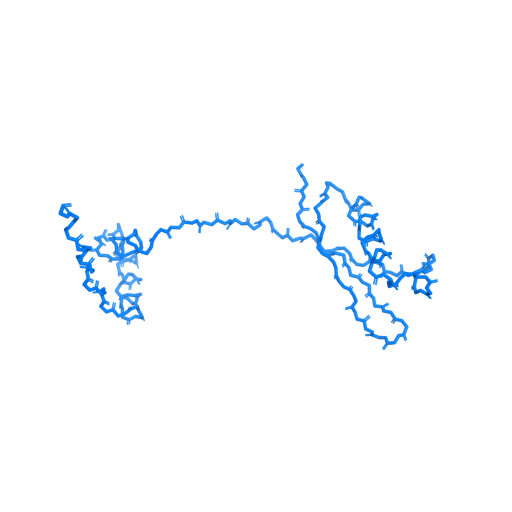 ? -13.133 -26.305 28.766 1.00 58.25 103 ARG A C 1
ATOM 750 O O . ARG A 1 103 ? -13.469 -27.371 28.257 1.00 58.25 103 ARG A O 1
ATOM 757 N N . ALA A 1 104 ? -11.871 -25.893 28.838 1.00 60.78 104 ALA A N 1
ATOM 758 C CA . ALA A 1 104 ? -10.752 -26.780 28.569 1.00 60.78 104 ALA A CA 1
ATOM 759 C C . ALA A 1 104 ? -10.877 -28.025 29.473 1.00 60.78 104 ALA A C 1
ATOM 761 O O . ALA A 1 104 ? -11.265 -27.887 30.640 1.00 60.78 104 ALA A O 1
ATOM 762 N N . PRO A 1 105 ? -10.598 -29.236 28.961 1.00 50.53 105 PRO A N 1
ATOM 763 C CA . PRO A 1 105 ? -10.682 -30.445 29.766 1.00 50.53 105 PRO A CA 1
ATOM 764 C C . PRO A 1 105 ? -9.692 -30.357 30.932 1.00 50.53 105 PRO A C 1
ATOM 766 O O . PRO A 1 105 ? -8.529 -29.995 30.751 1.00 50.53 105 PRO A O 1
ATOM 769 N N . ALA A 1 106 ? -10.176 -30.673 32.136 1.00 60.34 106 ALA A N 1
ATOM 770 C CA . ALA A 1 106 ? -9.356 -30.747 33.336 1.00 60.34 106 ALA A CA 1
ATOM 771 C C . ALA A 1 106 ? -8.228 -31.761 33.103 1.00 60.34 106 ALA A C 1
ATOM 773 O O . ALA A 1 106 ? -8.483 -32.943 32.862 1.00 60.34 106 ALA A O 1
ATOM 774 N N . ARG A 1 107 ? -6.982 -31.283 33.128 1.00 62.38 107 ARG A N 1
ATOM 775 C CA . ARG A 1 107 ? -5.799 -32.139 33.054 1.00 62.38 107 ARG A CA 1
ATOM 776 C C . ARG A 1 107 ? -5.754 -32.963 34.345 1.00 62.38 107 ARG A C 1
ATOM 778 O O . ARG A 1 107 ? -5.757 -32.380 35.428 1.00 62.38 107 ARG A O 1
ATOM 785 N N . ARG A 1 108 ? -5.816 -34.286 34.201 1.00 65.31 108 ARG A N 1
ATOM 786 C CA . ARG A 1 108 ? -5.758 -35.268 35.290 1.00 65.31 108 ARG A CA 1
ATOM 787 C C . ARG A 1 108 ? -4.321 -35.514 35.732 1.00 65.31 108 ARG A C 1
ATOM 789 O O . ARG A 1 108 ? -3.420 -35.341 34.876 1.00 65.31 108 ARG A O 1
#

pLDDT: mean 82.65, std 10.9, range [50.53, 93.62]

Mean predicted aligned error: 13.1 Å

Solvent-accessible surface area (backbone atoms only — not comparable to full-atom values): 6822 Å² total; per-residue (Å²): 122,65,40,49,27,38,28,32,38,66,43,95,88,66,52,72,49,74,45,80,42,75,25,73,44,73,67,53,35,49,53,53,34,52,52,52,38,46,76,72,67,65,37,93,88,57,69,55,98,81,55,69,75,46,76,45,75,49,74,86,80,81,85,82,88,79,54,69,69,58,53,49,53,54,53,72,43,88,50,97,41,75,67,52,38,56,52,33,53,57,52,44,66,75,67,48,80,81,78,78,81,78,76,74,78,82,84,126

Foldseek 3Di:
DWFWKKKWFAFPVRDIDIDIDTGPDPVRQVVVGQVVCVVVVNHPPGDDPPTDIDMGGDDPDDDDDDDPVVVVVLLVDDDPDPVRVVVSVVVCVVVDDDPPDPPDDDDD

Sequence (108 aa):
MPSSCKGSFTDTAGVTHTVSVSAASLYEAAALGIAEFRRCGFVEAMVGPTTRLKVAVEAPATTHELTIAKLRAWLDSSGKTPREQAVKVGLREVLGPNPPATRAPARR

Organism: Solibacter usitatus (strain Ellin6076) (NCBI:txid234267)

Secondary structure (DSSP, 8-state):
-PEEEEEEEE-TTS-EEEEEEEESSHHHHHHHHHHHHHHTT--TTT--TT---EEEEPP--------HHHHHHHHHSPPSSHHHHHHHHHHHHHH-SPPP---PPPP-

Nearest PDB structures (foldseek):
  7okw-assembly1_B  TM=4.733E-01  e=5.614E-01  Homo sapiens
  2v3s-assembly2_B  TM=4.760E-01  e=8.190E-01  Homo sapiens
  8eth-assembly1_S  TM=8.011E-01  e=7.892E+00  Schizosaccharomyces pombe
  8ckb-assembly1_I001  TM=3.975E-01  e=1.977E+00  Bacteroides phage crAss001
  3epg-assembly1_A-2  TM=4.278E-01  e=6.959E+00  Homo sapiens